Protein AF-A0AB38U0N4-F1 (afdb_monomer_lite)

Foldseek 3Di:
DDPDPQDQLVNVLVCQVVQHWDDALCKIWHQDQVQGIWIQWNVRDIAHDDNDRDDSVVSVVVNVCSVVPDTPDDDDDPPDD

Radius of gyration: 13.1 Å; chains: 1; bounding box: 39×30×33 Å

pLDDT: mean 89.44, std 14.87, range [35.12, 98.06]

Sequence (81 aa):
MNASQPIDPHEFVRVLAAGRSIDACAHTFVHIDDEGLWCRNPHGLDAYFGRALPSVDYAREILVALSRGTVFGAVPRRTGD

Structure (mmCIF, N/CA/C/O backbone):
data_AF-A0AB38U0N4-F1
#
_entry.id   AF-A0AB38U0N4-F1
#
loop_
_atom_site.group_PDB
_atom_site.id
_atom_site.type_symbol
_atom_site.label_atom_id
_atom_site.label_alt_id
_atom_site.label_comp_id
_atom_site.label_asym_id
_atom_site.label_entity_id
_atom_site.label_seq_id
_atom_site.pdbx_PDB_ins_code
_atom_site.Cartn_x
_atom_site.Cartn_y
_atom_site.Cartn_z
_atom_site.occupancy
_atom_site.B_iso_or_equiv
_atom_site.auth_seq_id
_atom_site.auth_comp_id
_atom_site.auth_asym_id
_atom_site.auth_atom_id
_atom_site.pdbx_PDB_model_num
ATOM 1 N N . MET A 1 1 ? 7.127 18.856 -11.326 1.00 35.12 1 MET A N 1
ATOM 2 C CA . MET A 1 1 ? 6.782 17.572 -10.681 1.00 35.12 1 MET A CA 1
ATOM 3 C C . MET A 1 1 ? 6.061 17.918 -9.394 1.00 35.12 1 MET A C 1
ATOM 5 O O . MET A 1 1 ? 6.682 18.524 -8.531 1.00 35.12 1 MET A O 1
ATOM 9 N N . ASN A 1 2 ? 4.749 17.682 -9.321 1.00 37.72 2 ASN A N 1
ATOM 10 C CA . ASN A 1 2 ? 3.985 17.965 -8.106 1.00 37.72 2 ASN A CA 1
ATOM 11 C C . ASN A 1 2 ? 4.501 17.047 -7.000 1.00 37.72 2 ASN A C 1
ATOM 13 O O . ASN A 1 2 ? 4.471 15.829 -7.156 1.00 37.72 2 ASN A O 1
ATOM 17 N N . ALA A 1 3 ? 5.007 17.631 -5.916 1.00 43.84 3 ALA A N 1
ATOM 18 C CA . ALA A 1 3 ? 5.223 16.891 -4.687 1.00 43.84 3 ALA A CA 1
ATOM 19 C C . ALA A 1 3 ? 3.842 16.421 -4.217 1.00 43.84 3 ALA A C 1
ATOM 21 O O . ALA A 1 3 ? 3.042 17.234 -3.752 1.00 43.84 3 ALA A O 1
ATOM 22 N N . SER A 1 4 ? 3.523 15.141 -4.425 1.00 57.50 4 SER A N 1
ATOM 23 C CA . SER A 1 4 ? 2.335 14.539 -3.825 1.00 57.50 4 SER A CA 1
ATOM 24 C C . SER A 1 4 ? 2.420 14.782 -2.323 1.00 57.50 4 SER A C 1
ATOM 26 O O . SER A 1 4 ? 3.449 14.496 -1.708 1.00 57.50 4 SER A O 1
ATOM 28 N N . GLN A 1 5 ? 1.382 15.390 -1.751 1.00 60.59 5 GLN A N 1
ATOM 29 C CA . GLN A 1 5 ? 1.332 15.644 -0.316 1.00 60.59 5 GLN A CA 1
ATOM 30 C C . GLN A 1 5 ? 1.534 14.328 0.454 1.00 60.59 5 GLN A C 1
ATOM 32 O O . GLN A 1 5 ? 1.116 13.274 -0.035 1.00 60.59 5 GLN A O 1
ATOM 37 N N . PRO A 1 6 ? 2.189 14.360 1.628 1.00 74.38 6 PRO A N 1
ATOM 38 C CA . PRO A 1 6 ? 2.332 13.167 2.449 1.00 74.38 6 PRO A CA 1
ATOM 39 C C . PRO A 1 6 ? 0.941 12.648 2.828 1.00 74.38 6 PRO A C 1
ATOM 41 O O . PRO A 1 6 ? 0.140 13.375 3.410 1.00 74.38 6 PRO A O 1
ATOM 44 N N . ILE A 1 7 ? 0.661 11.400 2.461 1.00 88.81 7 ILE A N 1
ATOM 45 C CA . ILE A 1 7 ? -0.604 10.727 2.762 1.00 88.81 7 ILE A CA 1
ATOM 46 C C . ILE A 1 7 ? -0.658 10.443 4.256 1.00 88.81 7 ILE A C 1
ATOM 48 O O . ILE A 1 7 ? 0.305 9.939 4.838 1.00 88.81 7 ILE A O 1
ATOM 52 N N . ASP A 1 8 ? -1.793 10.749 4.873 1.00 94.75 8 ASP A N 1
ATOM 53 C CA . ASP A 1 8 ? -2.040 10.402 6.263 1.00 94.75 8 ASP A CA 1
ATOM 54 C C . ASP A 1 8 ? -2.303 8.882 6.408 1.00 94.75 8 ASP A C 1
ATOM 56 O O . ASP A 1 8 ? -3.115 8.324 5.662 1.00 94.75 8 ASP A O 1
ATOM 60 N N . PRO A 1 9 ? -1.675 8.180 7.373 1.00 97.38 9 PRO A N 1
ATOM 61 C CA . PRO A 1 9 ? -1.893 6.745 7.566 1.00 97.38 9 PRO A CA 1
ATOM 62 C C . PRO A 1 9 ? -3.351 6.356 7.859 1.00 97.38 9 PRO A C 1
ATOM 64 O O . PRO A 1 9 ? -3.783 5.277 7.450 1.00 97.38 9 PRO A O 1
ATOM 67 N N . HIS A 1 10 ? -4.142 7.205 8.530 1.00 97.75 10 HIS A N 1
ATOM 68 C CA . HIS A 1 10 ? -5.561 6.910 8.754 1.00 97.75 10 HIS A CA 1
ATOM 69 C C . HIS A 1 10 ? -6.371 7.075 7.473 1.00 97.75 10 HIS A C 1
ATOM 71 O O . HIS A 1 10 ? -7.316 6.325 7.241 1.00 97.75 10 HIS A O 1
ATOM 77 N N . GLU A 1 11 ? -6.055 8.060 6.635 1.00 97.19 11 GLU A N 1
ATOM 78 C CA . GLU A 1 11 ? -6.634 8.161 5.295 1.00 97.19 11 GLU A CA 1
ATOM 79 C C . GLU A 1 11 ? -6.315 6.928 4.449 1.00 97.19 11 GLU A C 1
ATOM 81 O O . GLU A 1 11 ? -7.237 6.337 3.892 1.00 97.19 11 GLU A O 1
ATOM 86 N N . PHE A 1 12 ? -5.060 6.478 4.444 1.00 97.06 12 PHE A N 1
ATOM 87 C CA . PHE A 1 12 ? -4.640 5.275 3.726 1.00 97.06 12 PHE A CA 1
ATOM 88 C C . PHE A 1 12 ? -5.491 4.053 4.095 1.00 97.06 12 PHE A C 1
ATOM 90 O O . PHE A 1 12 ? -6.100 3.431 3.225 1.00 97.06 12 PHE A O 1
ATOM 97 N N . VAL A 1 13 ? -5.622 3.758 5.392 1.00 97.94 13 VAL A N 1
ATOM 98 C CA . VAL A 1 13 ? -6.447 2.634 5.864 1.00 97.94 13 VAL A CA 1
ATOM 99 C C . VAL A 1 13 ? -7.928 2.846 5.537 1.00 97.94 13 VAL A C 1
ATOM 101 O O . VAL A 1 13 ? -8.589 1.910 5.096 1.00 97.94 13 VAL A O 1
ATOM 104 N N . ARG A 1 14 ? -8.463 4.065 5.701 1.00 98.06 14 ARG A N 1
ATOM 105 C CA . ARG A 1 14 ? -9.877 4.368 5.401 1.00 98.06 14 ARG A CA 1
ATOM 106 C C . ARG A 1 14 ? -10.220 4.196 3.924 1.00 98.06 14 ARG A C 1
ATOM 108 O O . ARG A 1 14 ? -11.318 3.744 3.615 1.00 98.06 14 ARG A O 1
ATOM 115 N N . VAL A 1 15 ? -9.327 4.579 3.013 1.00 97.88 15 VAL A N 1
ATOM 116 C CA . VAL A 1 15 ? -9.549 4.419 1.569 1.00 97.88 15 VAL A CA 1
ATOM 117 C C . VAL A 1 15 ? -9.560 2.938 1.198 1.00 97.88 15 VAL A C 1
ATOM 119 O O . VAL A 1 15 ? -10.500 2.506 0.531 1.00 97.88 15 VAL A O 1
ATOM 122 N N . LEU A 1 16 ? -8.596 2.164 1.707 1.00 97.62 16 LEU A N 1
ATOM 123 C CA . LEU A 1 16 ? -8.534 0.718 1.486 1.00 97.62 16 LEU A CA 1
ATOM 124 C C . LEU A 1 16 ? -9.750 -0.008 2.073 1.00 97.62 16 LEU A C 1
ATOM 126 O O . LEU A 1 16 ? -10.345 -0.836 1.396 1.00 97.62 16 LEU A O 1
ATOM 130 N N . ALA A 1 17 ? -10.176 0.354 3.285 1.00 96.56 17 ALA A N 1
ATOM 131 C CA . ALA A 1 17 ? -11.362 -0.218 3.927 1.00 96.56 17 ALA A CA 1
ATOM 132 C C . ALA A 1 17 ? -12.671 0.077 3.175 1.00 96.56 17 ALA A C 1
ATOM 134 O O . ALA A 1 17 ? -13.671 -0.600 3.388 1.00 96.56 17 ALA A O 1
ATOM 135 N N . ALA A 1 18 ? -12.677 1.089 2.305 1.00 96.12 18 ALA A N 1
ATOM 136 C CA . ALA A 1 18 ? -13.800 1.402 1.428 1.00 96.12 18 ALA A CA 1
ATOM 137 C C . ALA A 1 18 ? -13.734 0.659 0.077 1.00 96.12 18 ALA A C 1
ATOM 139 O O . ALA A 1 18 ? -14.495 1.002 -0.827 1.00 96.12 18 ALA A O 1
ATOM 140 N N . GLY A 1 19 ? -12.802 -0.288 -0.098 1.00 94.94 19 GLY A N 1
ATOM 141 C CA . GLY A 1 19 ? -12.591 -1.017 -1.353 1.00 94.94 19 GLY A CA 1
ATOM 142 C C . GLY A 1 19 ? -12.057 -0.139 -2.489 1.00 94.94 19 GLY A C 1
ATOM 143 O O . GLY A 1 19 ? -12.233 -0.456 -3.664 1.00 94.94 19 GLY A O 1
ATOM 144 N N . ARG A 1 20 ? -11.449 1.008 -2.162 1.00 97.12 20 ARG A N 1
ATOM 145 C CA . ARG A 1 20 ? -10.905 1.952 -3.145 1.00 97.12 20 AR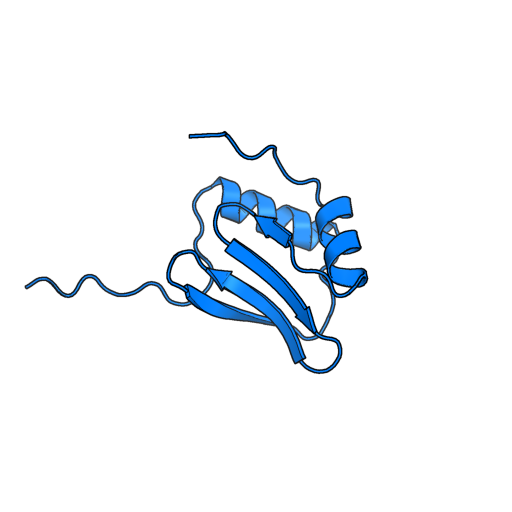G A CA 1
ATOM 146 C C . ARG A 1 20 ? -9.390 1.849 -3.202 1.00 97.12 20 ARG A C 1
ATOM 148 O O . ARG A 1 20 ? -8.736 1.554 -2.203 1.00 97.12 20 ARG A O 1
ATOM 155 N N . SER A 1 21 ? -8.834 2.159 -4.368 1.00 96.94 21 SER A N 1
ATOM 156 C CA . SER A 1 21 ? -7.391 2.269 -4.531 1.00 96.94 21 SER A CA 1
ATOM 157 C C . SER A 1 21 ? -6.854 3.594 -3.992 1.00 96.94 21 SER A C 1
ATOM 159 O O . SER A 1 21 ? -7.541 4.617 -4.039 1.00 96.94 21 SER A O 1
ATOM 161 N N . ILE A 1 22 ? -5.604 3.589 -3.535 1.00 96.31 22 ILE A N 1
ATOM 162 C CA . ILE A 1 22 ? -4.878 4.795 -3.128 1.00 96.31 22 ILE A CA 1
ATOM 163 C C . ILE A 1 22 ? -3.458 4.791 -3.689 1.00 96.31 22 ILE A C 1
ATOM 165 O O . ILE A 1 22 ? -2.748 3.790 -3.594 1.00 96.31 22 ILE A O 1
ATOM 169 N N . ASP A 1 23 ? -3.037 5.923 -4.250 1.00 95.38 23 ASP A N 1
ATOM 170 C CA . ASP A 1 23 ? -1.687 6.095 -4.780 1.00 95.38 23 ASP A CA 1
ATOM 171 C C . ASP A 1 23 ? -0.759 6.688 -3.721 1.00 95.38 23 ASP A C 1
ATOM 173 O O . ASP A 1 23 ? -1.069 7.737 -3.168 1.00 95.38 23 ASP A O 1
ATOM 177 N N . ALA A 1 24 ? 0.399 6.070 -3.483 1.00 93.31 24 ALA A N 1
ATOM 178 C CA . ALA A 1 24 ? 1.440 6.531 -2.568 1.00 93.31 24 ALA A CA 1
ATOM 179 C C . ALA A 1 24 ? 2.830 6.360 -3.196 1.00 93.31 24 ALA A C 1
ATOM 181 O O . ALA A 1 24 ? 3.236 5.248 -3.520 1.00 93.31 24 ALA A O 1
ATOM 182 N N . CYS A 1 25 ? 3.584 7.454 -3.366 1.00 91.50 25 CYS A N 1
ATOM 183 C CA . CYS A 1 25 ? 4.953 7.439 -3.914 1.00 91.50 25 CYS A CA 1
ATOM 184 C C . CYS A 1 25 ? 5.103 6.558 -5.175 1.00 91.50 25 CYS A C 1
ATOM 186 O O . CYS A 1 25 ? 5.937 5.654 -5.211 1.00 91.50 25 CYS A O 1
ATOM 188 N N . ALA A 1 26 ? 4.268 6.805 -6.191 1.00 91.75 26 ALA A N 1
ATOM 189 C CA . ALA A 1 26 ? 4.208 6.050 -7.453 1.00 91.75 26 ALA A CA 1
ATOM 190 C C . ALA A 1 26 ? 3.816 4.560 -7.334 1.00 91.75 26 ALA A C 1
ATOM 192 O O . ALA A 1 26 ? 3.938 3.817 -8.305 1.00 91.75 26 ALA A O 1
ATOM 193 N N . HIS A 1 27 ? 3.319 4.133 -6.174 1.00 95.00 27 HIS A N 1
ATOM 194 C CA . HIS A 1 27 ? 2.672 2.840 -5.983 1.00 95.00 27 HIS A CA 1
ATOM 195 C C . HIS A 1 27 ? 1.162 3.028 -5.874 1.00 95.00 27 HIS A C 1
ATOM 197 O O . HIS A 1 27 ? 0.721 4.040 -5.338 1.00 95.00 27 HIS A O 1
ATOM 203 N N . THR A 1 28 ? 0.385 2.035 -6.293 1.00 97.12 28 THR A N 1
ATOM 204 C CA . THR A 1 28 ? -1.071 2.001 -6.117 1.00 97.12 28 THR A CA 1
ATOM 205 C C . THR A 1 28 ? -1.433 0.826 -5.224 1.00 97.12 28 T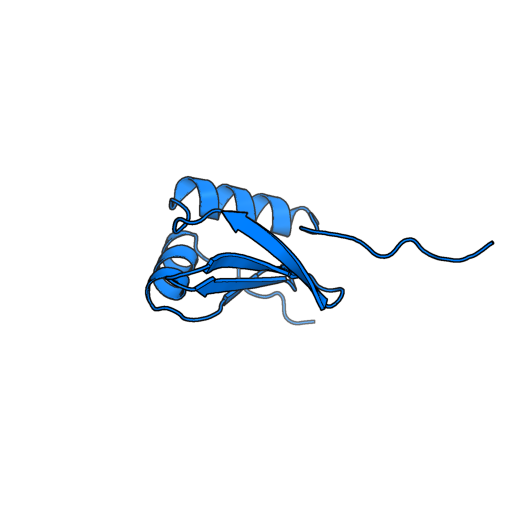HR A C 1
ATOM 207 O O . THR A 1 28 ? -1.095 -0.314 -5.532 1.00 97.12 28 THR A O 1
ATOM 210 N N . PHE A 1 29 ? -2.126 1.083 -4.121 1.00 97.56 29 PHE A N 1
ATOM 211 C CA . PHE A 1 29 ? -2.585 0.054 -3.192 1.00 97.56 29 PHE A CA 1
ATOM 212 C C . PHE A 1 29 ? -4.077 -0.185 -3.350 1.00 97.56 29 PHE A C 1
ATOM 214 O O . PHE A 1 29 ? -4.830 0.761 -3.564 1.00 97.56 29 PHE A O 1
ATOM 221 N N . VAL A 1 30 ? -4.500 -1.437 -3.199 1.00 97.56 30 VAL A N 1
ATOM 222 C CA . VAL A 1 30 ? -5.909 -1.837 -3.181 1.00 97.56 30 VAL A CA 1
ATOM 223 C C . VAL A 1 30 ? -6.086 -3.029 -2.248 1.00 97.56 30 VAL A C 1
ATOM 225 O O . VAL A 1 30 ? -5.253 -3.934 -2.226 1.00 97.56 30 VAL A O 1
ATOM 228 N N . HIS A 1 31 ? -7.155 -3.021 -1.458 1.00 97.75 31 HIS A N 1
ATOM 229 C CA . HIS A 1 31 ? -7.588 -4.187 -0.696 1.00 97.75 31 HIS A CA 1
ATOM 230 C C . HIS A 1 31 ? -8.834 -4.759 -1.370 1.00 97.75 31 HIS A C 1
ATOM 232 O O . HIS A 1 31 ? -9.779 -4.024 -1.656 1.00 97.75 31 HIS A O 1
ATOM 238 N N . ILE A 1 32 ? -8.776 -6.045 -1.698 1.00 95.25 32 ILE A N 1
ATOM 239 C CA . ILE A 1 32 ? -9.858 -6.804 -2.324 1.00 95.25 32 ILE A CA 1
ATOM 240 C C . ILE A 1 32 ? -10.303 -7.836 -1.290 1.00 95.25 32 ILE A C 1
ATOM 242 O O . ILE A 1 32 ? -9.475 -8.640 -0.868 1.00 95.25 32 ILE A O 1
ATOM 246 N N . ASP A 1 33 ? -11.575 -7.831 -0.889 1.00 89.94 33 ASP A N 1
ATOM 247 C CA . ASP A 1 33 ? -12.069 -8.611 0.261 1.00 89.94 33 ASP A CA 1
ATOM 248 C C . ASP A 1 3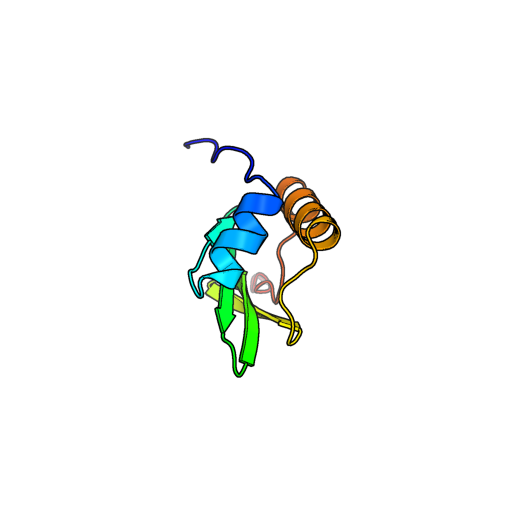3 ? -11.664 -10.098 0.231 1.00 89.94 33 ASP A C 1
ATOM 250 O O . ASP A 1 33 ? -11.220 -10.642 1.245 1.00 89.94 33 ASP A O 1
ATOM 254 N N . ASP A 1 34 ? -11.734 -10.743 -0.937 1.00 93.62 34 ASP A N 1
ATOM 255 C CA . ASP A 1 34 ? -11.428 -12.172 -1.084 1.00 93.62 34 ASP A CA 1
ATOM 256 C C . ASP A 1 34 ? -9.942 -12.484 -1.347 1.00 93.62 34 ASP A C 1
ATOM 258 O O . ASP A 1 34 ? -9.503 -13.628 -1.155 1.00 93.62 34 ASP A O 1
ATOM 262 N N . GLU A 1 35 ? -9.143 -11.486 -1.738 1.00 94.94 35 GLU A N 1
ATOM 263 C CA . GLU A 1 35 ? -7.741 -11.673 -2.144 1.00 94.94 35 GLU A CA 1
ATOM 264 C C . GLU A 1 35 ? -6.738 -11.089 -1.143 1.00 94.94 35 GLU A C 1
ATOM 266 O O . GLU A 1 35 ? -5.710 -11.709 -0.876 1.00 94.94 35 GLU A O 1
ATOM 271 N N . GLY A 1 36 ? -7.046 -9.934 -0.551 1.00 96.75 36 GLY A N 1
ATOM 272 C CA . GLY A 1 36 ? -6.208 -9.206 0.394 1.00 96.75 36 GLY A CA 1
ATOM 273 C C . GLY A 1 36 ? -5.653 -7.886 -0.142 1.00 96.75 36 GLY A C 1
ATOM 274 O O . GLY A 1 36 ? -6.161 -7.301 -1.098 1.00 96.75 36 GLY A O 1
ATOM 275 N N . LEU A 1 37 ? -4.612 -7.391 0.529 1.00 97.88 37 LEU A N 1
ATOM 276 C CA . LEU A 1 37 ? -3.909 -6.160 0.193 1.00 97.88 37 LEU A CA 1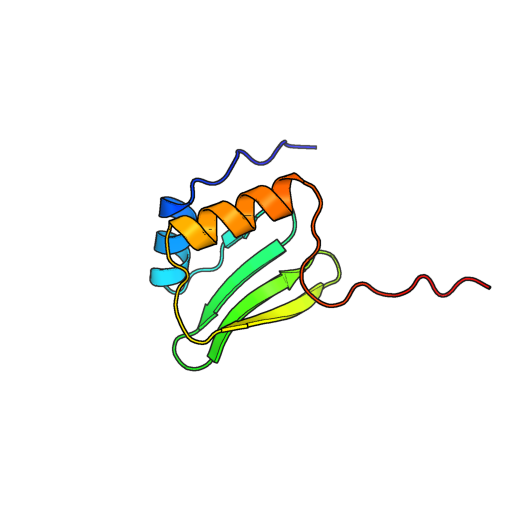
ATOM 277 C C . LEU A 1 37 ? -2.862 -6.415 -0.893 1.00 97.88 37 LEU A C 1
ATOM 279 O O . LEU A 1 37 ? -1.917 -7.190 -0.709 1.00 97.88 37 LEU A O 1
ATOM 283 N N . TRP A 1 38 ? -2.997 -5.667 -1.980 1.00 97.56 38 TRP A N 1
ATOM 284 C CA . TRP A 1 38 ? -2.080 -5.646 -3.106 1.00 97.56 38 TRP A CA 1
ATOM 285 C C . TRP A 1 38 ? -1.487 -4.256 -3.303 1.00 97.56 38 TRP A C 1
ATOM 287 O O . TRP A 1 38 ? -2.113 -3.234 -3.014 1.00 97.56 38 TRP A O 1
ATOM 297 N N . CYS A 1 39 ? -0.267 -4.230 -3.825 1.00 96.88 39 CYS A N 1
ATOM 298 C CA . CYS A 1 39 ? 0.461 -3.027 -4.186 1.00 96.88 39 CYS A CA 1
ATOM 299 C C . CYS A 1 39 ? 1.000 -3.174 -5.607 1.00 96.88 39 CYS A C 1
ATOM 301 O O . CYS A 1 39 ? 1.848 -4.029 -5.856 1.00 96.88 39 CYS A O 1
ATOM 303 N N . ARG A 1 40 ? 0.547 -2.324 -6.525 1.00 97.06 40 ARG A N 1
ATOM 304 C CA . ARG A 1 40 ? 1.162 -2.162 -7.838 1.00 97.06 40 ARG A CA 1
ATOM 305 C C . ARG A 1 40 ? 2.296 -1.162 -7.741 1.00 97.06 40 ARG A C 1
ATOM 307 O O . ARG A 1 40 ? 2.085 -0.024 -7.327 1.00 97.06 40 ARG A O 1
ATOM 314 N N . ASN A 1 41 ? 3.492 -1.572 -8.132 1.00 94.88 41 ASN A N 1
ATOM 315 C CA . ASN A 1 41 ? 4.670 -0.718 -8.069 1.00 94.88 41 ASN A CA 1
ATOM 316 C C . ASN A 1 41 ? 4.841 0.150 -9.337 1.00 94.88 41 ASN A C 1
ATOM 318 O O . ASN A 1 41 ? 4.135 -0.060 -10.329 1.00 94.88 41 ASN A O 1
ATOM 322 N N . PRO A 1 42 ? 5.802 1.097 -9.359 1.00 94.06 42 PRO A N 1
ATOM 323 C CA . PRO A 1 42 ? 6.032 1.982 -10.506 1.00 94.06 42 PRO A CA 1
ATOM 324 C C . PRO A 1 42 ? 6.433 1.259 -11.803 1.00 94.06 42 PRO A C 1
ATOM 326 O O . PRO A 1 42 ? 6.439 1.867 -12.872 1.00 94.06 42 PRO A O 1
ATOM 329 N N . HIS A 1 43 ? 6.798 -0.023 -11.724 1.00 92.94 43 HIS A N 1
ATOM 330 C CA . HIS A 1 43 ? 7.129 -0.868 -12.871 1.00 92.94 43 HIS A CA 1
ATOM 331 C C . HIS A 1 43 ? 5.922 -1.664 -13.390 1.00 92.94 43 HIS A C 1
ATOM 333 O O . HIS A 1 43 ? 6.075 -2.462 -14.311 1.00 92.94 43 HIS A O 1
ATOM 339 N N . GLY A 1 44 ? 4.736 -1.459 -12.809 1.00 93.19 44 GLY A N 1
ATOM 340 C CA . GLY A 1 44 ? 3.514 -2.174 -13.170 1.00 93.19 44 GLY A CA 1
ATOM 341 C C . GLY A 1 44 ? 3.450 -3.604 -12.635 1.00 93.19 44 GLY A C 1
ATOM 342 O O . GLY A 1 44 ? 2.644 -4.387 -13.128 1.00 93.19 44 GLY A O 1
ATOM 343 N N . LEU A 1 45 ? 4.294 -3.957 -11.659 1.00 94.31 45 LEU A N 1
ATOM 344 C CA . LEU A 1 45 ? 4.329 -5.287 -11.052 1.00 94.31 45 LEU A CA 1
ATOM 345 C C . LEU A 1 45 ? 3.597 -5.276 -9.709 1.00 94.31 45 LEU A C 1
ATOM 347 O O . LEU A 1 45 ? 3.786 -4.365 -8.900 1.00 94.31 45 LEU A O 1
ATOM 351 N N . ASP A 1 46 ? 2.779 -6.302 -9.482 1.00 94.81 46 ASP A N 1
ATOM 352 C CA . ASP A 1 46 ? 1.950 -6.429 -8.285 1.00 94.81 46 ASP A CA 1
ATOM 353 C C . ASP A 1 46 ? 2.690 -7.193 -7.169 1.00 94.81 46 ASP A C 1
ATOM 355 O O . ASP A 1 46 ? 3.381 -8.188 -7.406 1.00 94.81 46 ASP A O 1
ATOM 359 N N . ALA A 1 47 ? 2.544 -6.715 -5.934 1.00 95.25 47 ALA A N 1
ATOM 360 C CA . ALA A 1 47 ? 3.106 -7.288 -4.719 1.00 95.25 47 ALA A CA 1
ATOM 361 C C . ALA A 1 47 ? 2.001 -7.541 -3.691 1.00 95.25 47 ALA A C 1
ATOM 363 O O . ALA A 1 47 ? 1.212 -6.646 -3.384 1.00 95.25 47 ALA A O 1
ATOM 364 N N . TYR A 1 48 ? 1.970 -8.752 -3.140 1.00 95.75 48 TYR A N 1
ATOM 365 C CA . TYR A 1 48 ? 1.002 -9.151 -2.123 1.00 95.75 48 TYR A CA 1
ATOM 366 C C . TYR A 1 48 ? 1.518 -8.852 -0.711 1.00 95.75 48 TYR A C 1
ATOM 368 O O . TYR A 1 48 ? 2.653 -9.199 -0.381 1.00 95.75 48 TYR A O 1
ATOM 376 N N . PHE A 1 49 ? 0.679 -8.234 0.123 1.00 94.75 49 PHE A N 1
ATOM 377 C CA . PHE A 1 49 ? 1.029 -7.824 1.490 1.00 94.75 49 PHE A CA 1
ATOM 378 C C . PHE A 1 49 ? 0.357 -8.676 2.572 1.00 94.75 49 PHE A C 1
ATOM 380 O O . PHE A 1 49 ? 0.839 -8.723 3.702 1.00 94.75 49 PHE A O 1
ATOM 387 N N . GLY A 1 50 ? -0.742 -9.358 2.250 1.00 94.75 50 GLY A N 1
ATOM 388 C CA . GLY A 1 50 ? -1.484 -10.181 3.204 1.00 94.75 50 GLY A CA 1
ATOM 389 C C . GLY A 1 50 ? -2.996 -10.047 3.053 1.00 94.75 50 GLY A C 1
ATOM 390 O O . GLY A 1 50 ? -3.483 -9.185 2.331 1.00 94.75 50 GLY A O 1
ATOM 391 N N . ARG A 1 51 ? -3.754 -10.901 3.753 1.00 96.19 51 ARG A N 1
ATOM 392 C CA . ARG A 1 51 ? -5.222 -10.956 3.617 1.00 96.19 51 ARG A CA 1
ATOM 393 C C . ARG A 1 51 ? -5.947 -9.769 4.251 1.00 96.19 51 ARG A C 1
ATOM 395 O O . ARG A 1 51 ? -7.025 -9.398 3.804 1.00 96.19 51 ARG A O 1
ATOM 402 N N . ALA A 1 52 ? -5.399 -9.215 5.325 1.00 94.88 52 ALA A N 1
ATOM 403 C CA . ALA A 1 52 ? -6.084 -8.209 6.128 1.00 94.88 52 ALA A CA 1
ATOM 404 C C . ALA A 1 52 ? -5.785 -6.783 5.651 1.00 94.88 52 ALA A C 1
ATOM 406 O O . ALA A 1 52 ? -4.737 -6.514 5.060 1.00 94.88 52 ALA A O 1
ATOM 407 N N . LEU A 1 53 ? -6.685 -5.859 5.990 1.00 96.38 53 LEU A N 1
ATOM 408 C CA . LEU A 1 53 ? -6.371 -4.435 5.978 1.00 96.38 53 LEU A CA 1
ATOM 409 C C . LEU A 1 53 ? -5.186 -4.156 6.921 1.00 96.38 53 LEU A C 1
ATOM 411 O O . LEU A 1 53 ? -5.101 -4.763 7.995 1.00 96.38 53 LEU A O 1
ATOM 415 N N . PRO A 1 54 ? -4.278 -3.238 6.554 1.00 96.56 54 PRO A N 1
ATOM 416 C CA . PRO A 1 54 ? -3.158 -2.891 7.412 1.00 96.56 54 PRO A CA 1
ATOM 417 C C . PRO A 1 54 ? -3.661 -2.118 8.637 1.00 96.56 54 PRO A C 1
ATOM 419 O O . PRO A 1 54 ? -4.595 -1.317 8.545 1.00 96.56 54 PRO A O 1
ATOM 422 N N . SER A 1 55 ? -3.019 -2.318 9.791 1.00 97.62 55 SER A N 1
ATOM 423 C CA . SER A 1 55 ? -3.203 -1.409 10.925 1.00 97.62 55 SER A CA 1
ATOM 424 C C . SER A 1 55 ? -2.681 -0.013 10.566 1.00 97.62 55 SER A C 1
ATOM 426 O O . SER A 1 55 ? -1.868 0.145 9.655 1.00 97.62 55 SER A O 1
ATOM 428 N N . VAL A 1 56 ? -3.110 1.015 11.302 1.00 97.94 56 VAL A N 1
ATOM 429 C CA . VAL A 1 56 ? -2.624 2.390 11.086 1.00 97.94 56 VAL A CA 1
ATOM 430 C C . VAL A 1 56 ? -1.107 2.490 11.293 1.00 97.94 56 VAL A C 1
ATOM 432 O O . VAL A 1 56 ? -0.432 3.181 10.532 1.00 97.94 56 VAL A O 1
ATOM 435 N N . ASP A 1 57 ? -0.555 1.773 12.275 1.00 98.00 57 ASP A N 1
ATOM 436 C CA . ASP A 1 57 ? 0.892 1.754 12.513 1.00 98.00 57 ASP A CA 1
ATOM 437 C C . ASP A 1 57 ? 1.645 1.098 11.353 1.00 98.00 57 ASP A C 1
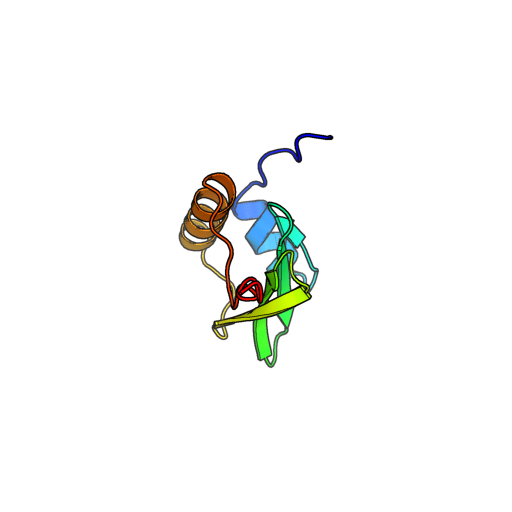ATOM 439 O O . ASP A 1 57 ? 2.627 1.655 10.865 1.00 98.00 57 ASP A O 1
ATOM 443 N N . TYR A 1 58 ? 1.134 -0.018 10.823 1.00 96.56 58 TYR A N 1
ATOM 444 C CA . TYR A 1 58 ? 1.749 -0.662 9.665 1.00 96.56 58 TYR A CA 1
ATOM 445 C C . TYR A 1 58 ? 1.615 0.192 8.394 1.00 96.56 58 TYR A C 1
ATOM 447 O O . TYR A 1 58 ? 2.561 0.317 7.620 1.00 96.56 58 TYR A O 1
ATOM 455 N N . ALA A 1 59 ? 0.481 0.874 8.204 1.00 97.19 59 ALA A N 1
ATOM 456 C CA . ALA A 1 59 ? 0.316 1.849 7.127 1.00 97.19 59 ALA A CA 1
ATOM 457 C C . ALA A 1 59 ? 1.339 2.993 7.232 1.00 97.19 59 ALA A C 1
ATOM 459 O O . ALA A 1 59 ? 1.920 3.398 6.224 1.00 97.19 59 ALA A O 1
ATOM 460 N N . ARG A 1 60 ? 1.626 3.483 8.446 1.00 97.25 60 ARG A N 1
ATOM 461 C CA . ARG A 1 60 ? 2.685 4.477 8.670 1.00 97.25 60 ARG A CA 1
ATOM 462 C C . ARG A 1 60 ? 4.053 3.934 8.257 1.00 97.25 60 ARG A C 1
ATOM 464 O O . ARG A 1 60 ? 4.799 4.651 7.595 1.00 97.25 60 ARG A O 1
ATOM 471 N N . GLU A 1 61 ? 4.385 2.699 8.619 1.00 96.88 61 GLU A N 1
ATOM 472 C CA . GLU A 1 61 ? 5.653 2.069 8.227 1.00 96.88 61 GLU A CA 1
ATOM 473 C C . GLU A 1 61 ? 5.796 1.963 6.705 1.00 96.88 61 GLU A C 1
ATOM 475 O O . GLU A 1 61 ? 6.834 2.350 6.163 1.00 96.88 61 GLU A O 1
ATOM 480 N N . ILE A 1 62 ? 4.738 1.524 6.014 1.00 95.81 62 ILE A N 1
ATOM 481 C CA . ILE A 1 62 ? 4.681 1.465 4.546 1.00 95.81 62 ILE A CA 1
ATOM 482 C C . ILE A 1 62 ? 4.963 2.848 3.952 1.00 95.81 62 ILE A C 1
ATOM 484 O O . ILE A 1 62 ? 5.865 2.998 3.127 1.00 95.81 62 ILE A O 1
ATOM 488 N N . LEU A 1 63 ? 4.239 3.878 4.394 1.00 95.69 63 LEU A N 1
ATOM 489 C CA . LEU A 1 63 ? 4.372 5.238 3.865 1.00 95.69 63 LEU A CA 1
ATOM 490 C C . LEU A 1 63 ? 5.763 5.834 4.135 1.00 95.69 63 LEU A C 1
ATOM 492 O O . LEU A 1 63 ? 6.339 6.487 3.263 1.00 95.69 63 LEU A O 1
ATOM 496 N N . VAL A 1 64 ? 6.351 5.563 5.305 1.00 95.62 64 VAL A N 1
ATOM 497 C CA . VAL A 1 64 ? 7.728 5.971 5.618 1.00 95.62 64 VAL A CA 1
ATOM 498 C C . VAL A 1 64 ? 8.724 5.260 4.703 1.00 95.62 64 VAL A C 1
ATOM 500 O O . VAL A 1 64 ? 9.607 5.918 4.150 1.00 95.62 64 VAL A O 1
ATOM 503 N N . ALA A 1 65 ? 8.591 3.949 4.503 1.00 95.00 65 ALA A N 1
ATOM 504 C CA . ALA A 1 65 ? 9.467 3.186 3.618 1.00 95.00 65 ALA A CA 1
ATOM 505 C C . ALA A 1 65 ? 9.418 3.718 2.176 1.00 95.00 65 ALA A C 1
ATOM 507 O O . ALA A 1 65 ? 10.466 3.951 1.566 1.00 95.00 65 ALA A O 1
ATOM 508 N N . LEU A 1 66 ? 8.216 3.989 1.667 1.00 93.81 66 LEU A N 1
ATOM 509 C CA . LEU A 1 66 ? 7.993 4.596 0.356 1.00 93.81 66 LEU A CA 1
ATOM 510 C C . LEU A 1 66 ? 8.631 5.983 0.236 1.00 93.81 66 LEU A C 1
ATOM 512 O O . LEU A 1 66 ? 9.326 6.260 -0.740 1.00 93.81 66 LEU A O 1
ATOM 516 N N . SER A 1 67 ? 8.474 6.835 1.255 1.00 91.88 67 SER A N 1
ATOM 517 C CA . SER A 1 67 ? 9.084 8.174 1.276 1.00 91.88 67 SER A CA 1
ATOM 518 C C . SER A 1 67 ? 10.618 8.137 1.234 1.00 91.88 67 SER A C 1
ATOM 520 O O . SER A 1 67 ? 11.255 9.075 0.763 1.00 91.88 67 SER A O 1
ATOM 522 N N . ARG A 1 68 ? 11.212 7.027 1.693 1.00 93.75 68 ARG A N 1
ATOM 523 C CA . ARG A 1 68 ? 12.656 6.756 1.656 1.00 93.75 68 ARG A CA 1
ATOM 524 C C . ARG A 1 68 ? 13.118 6.103 0.348 1.00 93.75 68 ARG A C 1
ATOM 526 O O . ARG A 1 68 ? 14.296 5.783 0.227 1.00 93.75 68 ARG A O 1
ATOM 533 N N . GLY A 1 69 ? 12.220 5.905 -0.619 1.00 91.88 69 GLY A N 1
ATOM 534 C CA . GLY A 1 69 ? 12.538 5.330 -1.927 1.00 91.88 69 GLY A CA 1
ATOM 535 C C . GLY A 1 69 ? 12.434 3.807 -1.999 1.00 91.88 69 GLY A C 1
ATOM 536 O O . GLY A 1 69 ? 12.947 3.212 -2.944 1.00 91.88 69 GLY A O 1
ATOM 537 N N . THR A 1 70 ? 11.785 3.160 -1.026 1.00 93.75 70 THR A N 1
ATOM 538 C CA . THR A 1 70 ? 11.507 1.720 -1.119 1.00 93.75 70 THR A CA 1
ATOM 539 C C . THR A 1 70 ? 10.568 1.455 -2.291 1.00 93.75 70 THR A C 1
ATOM 541 O O . THR A 1 70 ? 9.546 2.124 -2.429 1.00 93.75 70 THR A O 1
ATOM 544 N N . VAL A 1 71 ? 10.903 0.457 -3.110 1.00 94.12 71 VAL A N 1
ATOM 545 C CA . VAL A 1 71 ? 10.008 -0.092 -4.133 1.00 94.12 71 VAL A CA 1
ATOM 546 C C . VAL A 1 71 ? 9.566 -1.470 -3.674 1.00 94.12 71 VAL A C 1
ATOM 548 O O . VAL A 1 71 ? 10.401 -2.351 -3.467 1.00 94.12 71 VAL A O 1
ATOM 551 N N . PHE A 1 72 ? 8.263 -1.651 -3.488 1.00 92.12 72 PHE A N 1
ATOM 552 C CA . PHE A 1 72 ? 7.713 -2.949 -3.112 1.00 92.12 72 PHE A CA 1
ATOM 553 C C . PHE A 1 72 ? 7.522 -3.844 -4.339 1.00 92.12 72 PHE A C 1
ATOM 555 O O . PHE A 1 72 ? 7.225 -3.377 -5.439 1.00 92.12 72 PHE A O 1
ATOM 562 N N . GLY A 1 73 ? 7.689 -5.153 -4.148 1.00 89.50 73 GLY A N 1
ATOM 563 C CA . GLY A 1 73 ? 7.587 -6.133 -5.227 1.00 89.50 73 GLY A CA 1
ATOM 564 C C . GLY A 1 73 ? 8.845 -6.259 -6.079 1.00 89.50 73 GLY A C 1
ATOM 565 O O . GLY A 1 73 ? 9.934 -5.815 -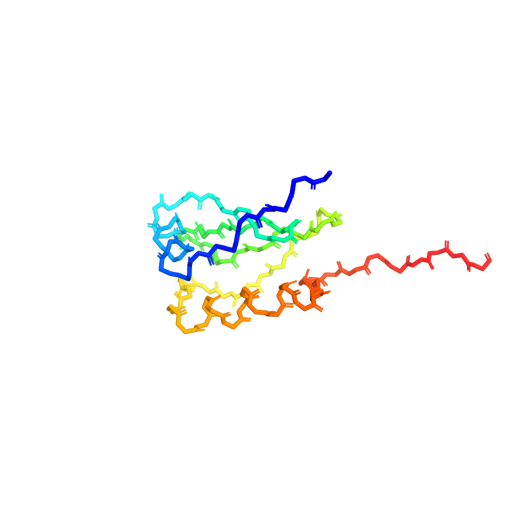5.717 1.00 89.50 73 GLY A O 1
ATOM 566 N N . ALA A 1 74 ? 8.690 -6.926 -7.219 1.00 86.81 74 ALA A N 1
ATOM 567 C CA . ALA A 1 74 ? 9.790 -7.161 -8.138 1.00 86.81 74 ALA A CA 1
ATOM 568 C C . ALA A 1 74 ? 10.227 -5.859 -8.827 1.00 86.81 74 ALA A C 1
ATOM 570 O O . ALA A 1 74 ? 9.405 -5.062 -9.276 1.00 86.81 74 ALA A O 1
ATOM 571 N N . VAL A 1 75 ? 11.540 -5.680 -8.953 1.00 84.50 75 VAL A N 1
ATOM 572 C CA . VAL A 1 75 ? 12.152 -4.607 -9.742 1.00 84.50 75 VAL A CA 1
ATOM 573 C C . VAL A 1 75 ? 12.790 -5.257 -10.969 1.00 84.50 75 VAL A C 1
ATOM 575 O O . VAL A 1 75 ? 13.605 -6.171 -10.797 1.00 84.50 75 VAL A O 1
ATOM 578 N N . PRO A 1 76 ? 12.439 -4.843 -12.201 1.00 77.81 76 PRO A N 1
ATOM 579 C CA . PRO A 1 76 ? 13.076 -5.368 -13.400 1.00 77.81 76 PRO A CA 1
ATOM 580 C C . PRO A 1 76 ? 14.594 -5.200 -13.298 1.00 77.81 76 PRO A C 1
ATOM 582 O O . PRO A 1 76 ? 15.090 -4.096 -13.058 1.00 77.81 76 PRO A O 1
ATOM 585 N N . ARG A 1 77 ? 15.354 -6.288 -13.471 1.00 75.75 77 ARG A N 1
ATOM 586 C CA . ARG A 1 77 ? 16.808 -6.159 -13.608 1.00 75.75 77 ARG A CA 1
ATOM 587 C C . ARG A 1 77 ? 17.074 -5.362 -14.882 1.00 75.75 77 ARG A C 1
ATOM 589 O O . ARG A 1 77 ? 16.471 -5.648 -15.913 1.00 75.75 77 ARG A O 1
ATOM 596 N N . ARG A 1 78 ? 17.985 -4.386 -14.830 1.00 63.56 78 ARG A N 1
ATOM 597 C CA . ARG A 1 78 ? 18.540 -3.799 -16.055 1.00 63.56 78 ARG A CA 1
ATOM 598 C C . ARG A 1 78 ? 19.202 -4.929 -16.838 1.00 63.56 78 ARG A C 1
ATOM 600 O O . ARG A 1 78 ? 20.236 -5.435 -16.415 1.00 63.56 78 ARG A O 1
ATOM 607 N N . THR A 1 79 ? 18.596 -5.350 -17.940 1.00 54.09 79 THR A N 1
ATOM 608 C CA . THR A 1 79 ? 19.299 -6.142 -18.947 1.00 54.09 79 THR A CA 1
ATOM 609 C C . THR A 1 79 ? 20.161 -5.157 -19.724 1.00 54.09 79 THR A C 1
ATOM 611 O O . THR A 1 79 ? 19.645 -4.289 -20.423 1.00 54.09 79 THR A O 1
ATOM 614 N N . GLY A 1 80 ? 21.462 -5.220 -19.486 1.00 57.47 80 GLY A N 1
ATOM 615 C CA . GLY A 1 80 ? 22.465 -4.352 -20.081 1.00 57.47 80 GLY A CA 1
ATOM 616 C C . GLY A 1 80 ? 23.837 -4.895 -19.720 1.00 57.47 80 GLY A C 1
ATOM 617 O O . GLY A 1 80 ? 24.477 -4.364 -18.816 1.00 57.47 80 GLY A O 1
ATOM 618 N N . ASP A 1 81 ? 24.188 -6.001 -20.371 1.00 43.38 81 ASP A N 1
ATOM 619 C CA . ASP A 1 81 ? 25.562 -6.331 -20.752 1.00 43.38 81 ASP A CA 1
ATOM 620 C C . ASP A 1 81 ? 25.637 -6.145 -22.274 1.00 43.38 81 ASP A C 1
ATOM 622 O O . ASP A 1 81 ? 24.659 -6.575 -22.941 1.00 43.38 81 ASP A O 1
#

Secondary structure (DSSP, 8-state):
---PPPPPHHHHHHHHHTT--EEETTEEEEEETTTEEEEE-TTS-EEEEESSPPPHHHHHHHHHHHHTT---S--------

Organism: Burkholderia gladioli (NCBI:txid28095)